Protein AF-A0AAD8ALK1-F1 (afdb_monomer)

InterPro domains:
  IPR000504 RNA recognition motif domain [PF00076] (9-57)
  IPR000504 RNA recognition motif domain [PS50102] (7-61)
  IPR012677 Nucleotide-binding alpha-beta plait domain superfamily [G3DSA:3.30.70.330] (2-60)
  IPR035979 RNA-binding domain superfamily [SSF54928] (5-56)

Solvent-accessible surface area (backbone atoms only — not comparable to full-atom values): 3799 Å² total; per-residue (Å²): 134,83,69,71,36,78,43,80,46,79,45,67,82,40,62,85,82,73,48,66,65,62,49,47,64,66,44,54,83,70,28,53,73,78,46,74,47,80,46,76,44,94,82,70,47,20,32,34,42,33,35,30,42,23,65,75,80,80,84,83,127

Mean predicted aligned error: 7.02 Å

Structure (mmCIF, N/CA/C/O backbone):
data_AF-A0AAD8ALK1-F1
#
_entry.id   AF-A0AAD8ALK1-F1
#
loop_
_atom_site.group_PDB
_atom_site.id
_atom_site.type_symbol
_atom_site.label_atom_id
_atom_site.label_alt_id
_atom_site.label_comp_id
_atom_site.label_asym_id
_atom_site.label_entity_id
_atom_site.label_seq_id
_atom_site.pdbx_PDB_ins_code
_atom_site.Cartn_x
_atom_site.Cartn_y
_atom_site.Cartn_z
_atom_site.occupancy
_atom_site.B_iso_or_equiv
_atom_site.auth_seq_id
_atom_site.auth_comp_id
_atom_site.auth_asym_id
_atom_site.auth_atom_id
_atom_site.pdbx_PDB_model_num
ATOM 1 N N . ASN A 1 1 ? -12.759 7.140 23.020 1.00 46.53 1 ASN A N 1
ATOM 2 C CA . ASN A 1 1 ? -11.626 7.571 22.184 1.00 46.53 1 ASN A CA 1
ATOM 3 C C . ASN A 1 1 ? -11.334 6.413 21.252 1.00 46.53 1 ASN A C 1
ATOM 5 O O . ASN A 1 1 ? -11.199 5.317 21.768 1.00 46.53 1 ASN A O 1
ATOM 9 N N . MET A 1 2 ? -11.416 6.586 19.935 1.00 58.03 2 MET A N 1
ATOM 10 C CA . MET A 1 2 ? -11.126 5.504 18.987 1.00 58.03 2 MET A CA 1
ATOM 11 C C . MET A 1 2 ? -9.703 5.729 18.493 1.00 58.03 2 MET A C 1
ATOM 13 O O . MET A 1 2 ? -9.464 6.657 17.727 1.00 58.03 2 MET A O 1
ATOM 17 N N . ASP A 1 3 ? -8.764 4.940 19.001 1.00 68.38 3 ASP A N 1
ATOM 18 C CA . ASP A 1 3 ? -7.340 5.056 18.697 1.00 68.38 3 ASP A CA 1
ATOM 19 C C . ASP A 1 3 ? -7.064 4.501 17.294 1.00 68.38 3 ASP A C 1
ATOM 21 O O . ASP A 1 3 ? -6.745 3.329 17.080 1.00 68.38 3 ASP A O 1
ATOM 25 N N . VAL A 1 4 ? -7.273 5.369 16.310 1.00 71.44 4 VAL A N 1
ATOM 26 C CA . VAL A 1 4 ? -6.925 5.130 14.916 1.00 71.44 4 VAL A CA 1
ATOM 27 C C . VAL A 1 4 ? -5.440 5.455 14.751 1.00 71.44 4 VAL A C 1
ATOM 29 O O . VAL A 1 4 ? -5.037 6.603 14.925 1.00 71.44 4 VAL A O 1
ATOM 32 N N . VAL A 1 5 ? -4.615 4.452 14.449 1.00 79.00 5 VAL A N 1
ATOM 33 C CA . VAL A 1 5 ? -3.167 4.624 14.292 1.00 79.00 5 VAL A CA 1
ATOM 34 C C . VAL A 1 5 ? -2.829 4.702 12.814 1.00 79.00 5 VA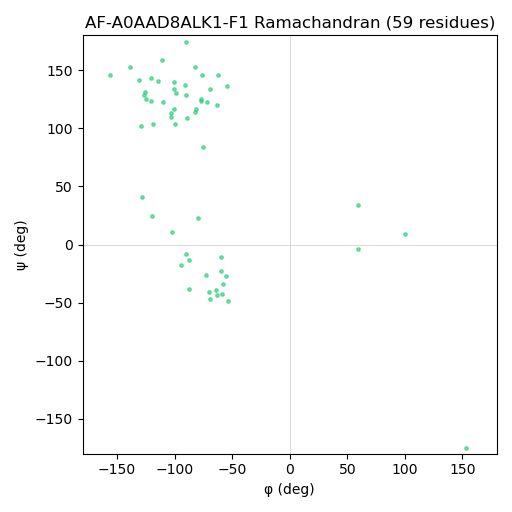L A C 1
ATOM 36 O O . VAL A 1 5 ? -2.987 3.738 12.063 1.00 79.00 5 VAL A O 1
ATOM 39 N N . GLU A 1 6 ? -2.313 5.852 12.400 1.00 83.06 6 GLU A N 1
ATOM 40 C CA . GLU A 1 6 ? -1.665 5.990 11.103 1.00 83.06 6 GLU A CA 1
ATOM 41 C C . GLU A 1 6 ? -0.260 5.377 11.154 1.00 83.06 6 GLU A C 1
ATOM 43 O O . GLU A 1 6 ? 0.566 5.699 12.010 1.00 83.06 6 GLU A O 1
ATOM 48 N N . LYS A 1 7 ? 0.021 4.452 10.238 1.00 83.25 7 LYS A N 1
ATOM 49 C CA . LYS A 1 7 ? 1.341 3.855 10.057 1.00 83.25 7 LYS A CA 1
ATOM 50 C C . LYS A 1 7 ? 1.831 4.134 8.652 1.00 83.25 7 LYS A C 1
ATOM 52 O O . LYS A 1 7 ? 1.215 3.748 7.659 1.00 83.25 7 LYS A O 1
ATOM 57 N N . ARG A 1 8 ? 3.002 4.760 8.576 1.00 86.19 8 ARG A N 1
ATOM 58 C CA . ARG A 1 8 ? 3.729 4.928 7.324 1.00 86.19 8 ARG A CA 1
ATOM 59 C C . ARG A 1 8 ? 4.651 3.732 7.106 1.0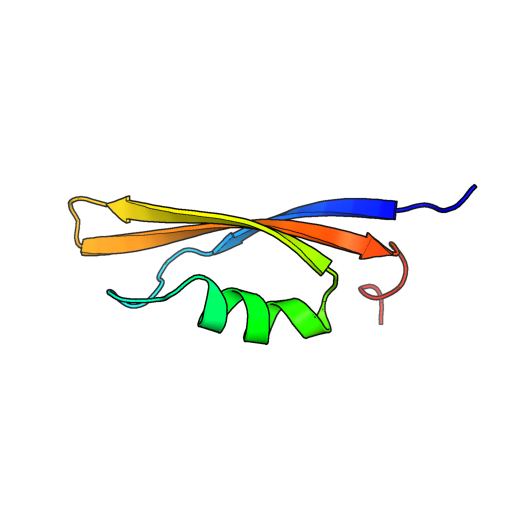0 86.19 8 ARG A C 1
ATOM 61 O O . ARG A 1 8 ? 5.660 3.590 7.789 1.00 86.19 8 ARG A O 1
ATOM 68 N N . LEU A 1 9 ? 4.309 2.884 6.148 1.00 85.44 9 LEU A N 1
ATOM 69 C CA . LEU A 1 9 ? 5.117 1.758 5.699 1.00 85.44 9 LEU A CA 1
ATOM 70 C C . LEU A 1 9 ? 6.020 2.193 4.542 1.00 85.44 9 LEU A C 1
ATOM 72 O O . LEU A 1 9 ? 5.601 2.902 3.627 1.00 85.44 9 LEU A O 1
ATOM 76 N N . PHE A 1 10 ? 7.271 1.752 4.584 1.00 88.69 10 PHE A N 1
ATOM 77 C CA . PHE A 1 10 ? 8.216 1.870 3.480 1.00 88.69 10 PHE A CA 1
ATOM 78 C C . PHE A 1 10 ? 8.462 0.478 2.911 1.00 88.69 10 PHE A C 1
ATOM 80 O O . PHE A 1 10 ? 8.882 -0.422 3.637 1.00 88.69 10 PHE A O 1
ATOM 87 N N . VAL A 1 11 ? 8.205 0.308 1.618 1.00 84.81 11 VAL A N 1
ATOM 88 C CA . VAL A 1 11 ? 8.398 -0.961 0.919 1.00 84.81 11 VAL A CA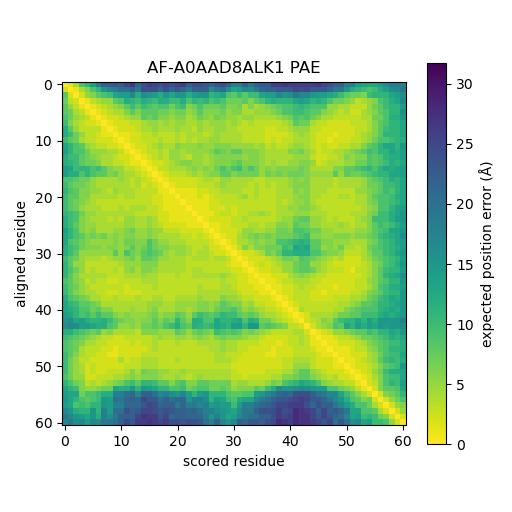 1
ATOM 89 C C . VAL A 1 11 ? 9.421 -0.744 -0.183 1.00 84.81 11 VAL A C 1
ATOM 91 O O . VAL A 1 11 ? 9.134 -0.129 -1.206 1.00 84.81 11 VAL A O 1
ATOM 94 N N . GLY A 1 12 ? 10.643 -1.208 0.056 1.00 87.88 12 GLY A N 1
ATOM 95 C CA . GLY A 1 12 ? 11.711 -1.211 -0.939 1.00 87.88 12 GLY A CA 1
ATOM 96 C C . GLY A 1 12 ? 11.733 -2.498 -1.759 1.00 87.88 12 GLY A C 1
ATOM 97 O O . GLY A 1 12 ? 11.030 -3.456 -1.446 1.00 87.88 12 GLY A O 1
ATOM 98 N N . ASN A 1 13 ? 12.606 -2.526 -2.768 1.00 85.06 13 ASN A N 1
ATOM 99 C CA . ASN A 1 13 ? 12.868 -3.717 -3.582 1.00 85.06 13 ASN A CA 1
ATOM 100 C C . ASN A 1 13 ? 11.614 -4.253 -4.295 1.00 85.06 13 ASN A C 1
ATOM 102 O O . ASN A 1 13 ? 11.419 -5.457 -4.451 1.00 85.06 13 ASN A O 1
ATOM 106 N N . LEU A 1 14 ? 10.734 -3.335 -4.696 1.00 84.75 14 LEU A N 1
ATOM 107 C CA . LEU A 1 14 ? 9.532 -3.680 -5.430 1.00 84.75 14 LEU A CA 1
ATOM 108 C C . LEU A 1 14 ? 9.871 -4.007 -6.887 1.00 84.75 14 LEU A C 1
ATOM 110 O O . LEU A 1 14 ? 10.771 -3.381 -7.463 1.00 84.75 14 LEU A O 1
ATOM 114 N N . PRO A 1 15 ? 9.137 -4.951 -7.500 1.00 81.31 15 PRO A N 1
ATOM 115 C CA . PRO A 1 15 ? 9.310 -5.260 -8.905 1.00 81.31 15 PRO A CA 1
ATOM 116 C C . PRO A 1 15 ? 8.985 -4.033 -9.774 1.00 81.31 15 PRO A C 1
ATOM 118 O O . PRO A 1 15 ? 8.088 -3.246 -9.440 1.00 81.31 15 PRO A O 1
ATOM 121 N N . PRO A 1 16 ? 9.695 -3.853 -10.901 1.00 77.62 16 PRO A N 1
ATOM 122 C CA . PRO A 1 16 ? 9.364 -2.812 -11.862 1.00 77.62 16 PRO A CA 1
ATOM 123 C C . PRO A 1 16 ? 7.967 -3.091 -12.432 1.00 77.62 16 PRO A C 1
ATOM 125 O O . PRO A 1 16 ? 7.728 -4.151 -13.004 1.00 77.62 16 PRO A O 1
ATOM 128 N N . GLY A 1 17 ? 7.042 -2.148 -12.250 1.00 81.50 17 GLY A N 1
ATOM 129 C CA . GLY A 1 17 ? 5.644 -2.299 -12.672 1.00 81.50 17 GLY A CA 1
ATOM 130 C C . GLY A 1 17 ? 4.667 -2.687 -11.561 1.00 81.50 17 GLY A C 1
ATOM 131 O O . GLY A 1 17 ? 3.508 -2.959 -11.861 1.00 81.50 17 GLY A O 1
ATOM 132 N N . VAL A 1 18 ? 5.097 -2.686 -10.292 1.00 86.81 18 VAL A N 1
ATOM 133 C CA . VAL A 1 18 ? 4.158 -2.743 -9.163 1.00 86.81 18 VAL A CA 1
ATOM 134 C C . VAL A 1 18 ? 3.123 -1.618 -9.279 1.00 86.81 18 VAL A C 1
ATOM 136 O O . VAL A 1 18 ? 3.462 -0.475 -9.595 1.00 86.81 18 VAL A O 1
ATOM 139 N N . THR A 1 19 ? 1.860 -1.941 -9.023 1.00 87.31 19 THR A N 1
ATOM 140 C CA . THR A 1 19 ? 0.749 -0.988 -9.063 1.00 87.31 19 THR A CA 1
ATOM 141 C C . THR A 1 19 ? 0.205 -0.740 -7.668 1.00 87.31 19 THR A C 1
ATOM 143 O O . THR A 1 19 ? 0.363 -1.554 -6.756 1.00 87.31 19 THR A O 1
ATOM 146 N N . GLU A 1 20 ? -0.472 0.393 -7.500 1.00 85.88 20 GLU A N 1
ATOM 147 C CA . GLU A 1 20 ? -1.154 0.709 -6.246 1.00 85.88 20 GLU A CA 1
ATOM 148 C C . GLU A 1 20 ? -2.179 -0.366 -5.878 1.00 85.88 20 GLU A C 1
ATOM 150 O O . GLU A 1 20 ? -2.310 -0.668 -4.701 1.00 85.88 20 GLU A O 1
ATOM 155 N N . ASP A 1 21 ? -2.838 -0.990 -6.861 1.00 87.50 21 ASP A N 1
ATOM 156 C CA . ASP A 1 21 ? -3.802 -2.077 -6.653 1.00 87.50 21 ASP A CA 1
ATOM 157 C C . ASP A 1 21 ? -3.161 -3.326 -6.026 1.00 87.50 21 ASP A C 1
ATOM 159 O O . ASP A 1 21 ? -3.689 -3.869 -5.057 1.00 87.50 21 ASP A O 1
ATOM 163 N N . GLU A 1 22 ? -1.973 -3.737 -6.492 1.00 87.62 22 GLU A N 1
ATOM 164 C CA . GLU A 1 22 ? -1.280 -4.899 -5.917 1.00 87.62 22 GLU A CA 1
ATOM 165 C C . GLU A 1 22 ? -0.888 -4.638 -4.455 1.00 87.62 22 GLU A C 1
ATOM 167 O O . GLU A 1 22 ? -1.002 -5.502 -3.578 1.00 87.62 22 GLU A O 1
ATOM 172 N N . ILE A 1 23 ? -0.461 -3.405 -4.180 1.00 84.88 23 ILE A N 1
ATOM 173 C CA . ILE A 1 23 ? -0.117 -2.959 -2.839 1.00 84.88 23 ILE A CA 1
ATOM 174 C C . ILE A 1 23 ? -1.380 -2.861 -1.971 1.00 84.88 23 ILE A C 1
ATOM 176 O O . ILE A 1 23 ? -1.405 -3.405 -0.870 1.00 84.88 23 ILE A O 1
ATOM 180 N N . LEU A 1 24 ? -2.452 -2.245 -2.465 1.00 84.12 24 LEU A N 1
ATOM 181 C CA . LEU A 1 24 ? -3.751 -2.183 -1.798 1.00 84.12 24 LEU A CA 1
ATOM 182 C C . LEU A 1 24 ? -4.239 -3.583 -1.433 1.00 84.12 24 LEU A C 1
ATOM 184 O O . LEU A 1 24 ? -4.566 -3.814 -0.276 1.00 84.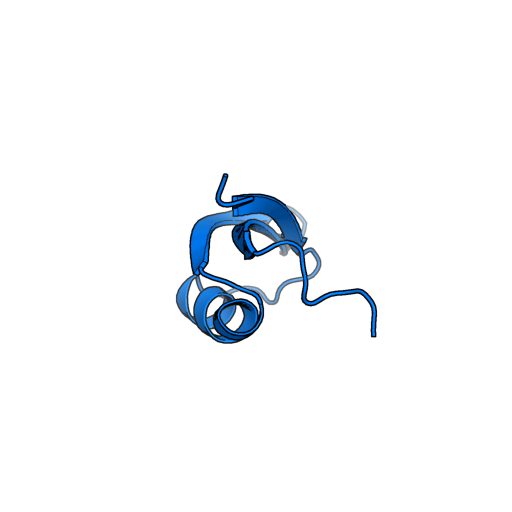12 24 LEU A O 1
ATOM 188 N N . GLY A 1 25 ? -4.199 -4.536 -2.365 1.00 85.06 25 GLY A N 1
ATOM 189 C CA . GLY A 1 25 ? -4.595 -5.923 -2.128 1.00 85.06 25 GLY A CA 1
ATOM 190 C C . GLY A 1 25 ? -3.781 -6.601 -1.023 1.00 85.06 25 GLY A C 1
ATOM 191 O O . GLY A 1 25 ? -4.352 -7.266 -0.155 1.00 85.06 25 GLY A O 1
ATOM 192 N N . LYS A 1 26 ? -2.458 -6.392 -0.990 1.00 83.38 26 LYS A N 1
ATOM 193 C CA . LYS A 1 26 ? -1.591 -6.941 0.069 1.00 83.38 26 LYS A CA 1
ATOM 194 C C . LYS A 1 26 ? -1.806 -6.276 1.426 1.00 83.38 26 LYS A C 1
ATOM 196 O O . LYS A 1 26 ? -1.809 -6.965 2.447 1.00 83.38 26 LYS A O 1
ATOM 201 N N . PHE A 1 27 ? -1.986 -4.957 1.450 1.00 79.69 27 PHE A N 1
ATOM 202 C CA . PHE A 1 27 ? -2.115 -4.179 2.683 1.00 79.69 27 PHE A CA 1
ATOM 203 C C . PHE A 1 27 ? -3.547 -4.085 3.215 1.00 79.69 27 PHE A C 1
ATOM 205 O O . PHE A 1 27 ? -3.722 -3.785 4.393 1.00 79.69 27 PHE A O 1
ATOM 212 N N . ASN A 1 28 ? -4.554 -4.453 2.419 1.00 75.69 28 ASN A N 1
ATOM 213 C CA . ASN A 1 28 ? -5.959 -4.525 2.828 1.00 75.69 28 ASN A CA 1
ATOM 214 C C . ASN A 1 28 ? -6.177 -5.428 4.055 1.00 75.69 28 ASN A C 1
ATOM 216 O O . ASN A 1 28 ? -7.101 -5.205 4.831 1.00 75.69 28 ASN A O 1
ATOM 220 N N . LYS A 1 29 ? -5.308 -6.426 4.273 1.00 76.31 29 LYS A N 1
ATOM 221 C CA . LYS A 1 29 ? -5.345 -7.278 5.473 1.00 76.31 29 LYS A CA 1
ATOM 222 C C . LYS A 1 29 ? -4.858 -6.564 6.744 1.00 76.31 29 LYS A C 1
ATOM 224 O O . LYS A 1 29 ? -5.246 -6.955 7.838 1.00 76.31 29 LYS A O 1
ATOM 229 N N . PHE A 1 30 ? -4.002 -5.554 6.606 1.00 74.56 30 PHE A N 1
ATOM 230 C CA . PHE A 1 30 ? -3.394 -4.829 7.726 1.00 74.56 30 PHE A CA 1
ATOM 231 C C . PHE A 1 30 ? -4.169 -3.567 8.113 1.00 74.56 30 PHE A C 1
ATOM 233 O O . PHE A 1 30 ? -3.965 -3.044 9.201 1.00 74.56 30 PHE A O 1
ATOM 240 N N . GLY A 1 31 ? -5.035 -3.061 7.236 1.00 79.00 31 GLY A N 1
ATOM 241 C CA . GLY A 1 31 ? -5.838 -1.874 7.499 1.00 79.00 31 GLY A CA 1
ATOM 242 C C . GLY A 1 31 ? -6.223 -1.142 6.222 1.00 79.00 31 GLY A C 1
ATOM 243 O O . GLY A 1 31 ? -5.943 -1.586 5.105 1.00 79.00 31 GLY A O 1
ATOM 244 N N . LYS A 1 32 ? -6.868 0.013 6.385 1.00 84.56 32 LYS A N 1
ATOM 245 C CA . LYS A 1 32 ? -7.284 0.831 5.248 1.00 84.56 32 LYS A CA 1
ATOM 246 C C . LYS A 1 32 ? -6.106 1.663 4.763 1.00 84.56 32 LYS A C 1
ATOM 248 O O . LYS A 1 32 ? -5.615 2.534 5.474 1.00 84.56 32 LYS A O 1
ATOM 253 N N . VAL A 1 33 ? -5.666 1.430 3.533 1.00 86.75 33 VAL A N 1
ATOM 254 C CA . VAL A 1 33 ? -4.629 2.261 2.916 1.00 86.75 33 VAL A CA 1
ATOM 255 C C . VAL A 1 33 ? -5.222 3.631 2.575 1.00 86.75 33 VAL A C 1
ATOM 257 O O . VAL A 1 33 ? -6.225 3.733 1.871 1.00 86.75 33 VAL A O 1
ATOM 260 N N . LYS A 1 34 ? -4.616 4.692 3.103 1.00 87.31 34 LYS A N 1
ATOM 261 C CA . LYS A 1 34 ? -5.000 6.091 2.878 1.00 87.31 34 LYS A CA 1
ATOM 262 C C . LYS A 1 34 ? -4.323 6.667 1.644 1.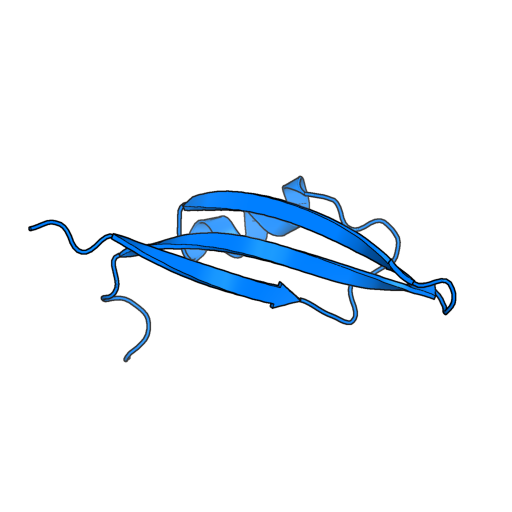00 87.31 34 LYS A C 1
ATOM 264 O O . LYS A 1 34 ? -4.923 7.466 0.932 1.00 87.31 34 LYS A O 1
ATOM 269 N N . SER A 1 35 ? -3.063 6.306 1.413 1.00 87.38 35 SER A N 1
ATOM 270 C CA . SER A 1 35 ? -2.286 6.785 0.268 1.00 87.38 35 SER A CA 1
ATOM 271 C C . SER A 1 35 ? -1.160 5.822 -0.069 1.00 87.38 35 SER A C 1
ATOM 273 O O . SER A 1 35 ? -0.557 5.225 0.828 1.00 87.38 35 SER A O 1
ATOM 275 N N . VAL A 1 36 ? -0.860 5.719 -1.360 1.00 88.62 36 VAL A N 1
ATOM 276 C CA . VAL A 1 36 ? 0.262 4.955 -1.898 1.00 88.62 36 VAL A CA 1
ATOM 277 C C . VAL A 1 36 ? 1.087 5.895 -2.764 1.00 88.62 36 VAL A C 1
ATOM 279 O O . VAL A 1 36 ? 0.554 6.619 -3.594 1.00 88.62 36 VAL A O 1
ATOM 282 N N . GLU A 1 37 ? 2.395 5.913 -2.554 1.00 90.12 37 GLU A N 1
ATOM 283 C CA . GLU A 1 37 ? 3.315 6.730 -3.330 1.00 90.12 37 GLU A CA 1
ATOM 284 C C . GLU A 1 37 ? 4.452 5.851 -3.841 1.00 90.12 37 GLU A C 1
ATOM 286 O O . GLU A 1 37 ? 5.373 5.508 -3.099 1.00 90.12 37 GLU A O 1
ATOM 291 N N . ILE A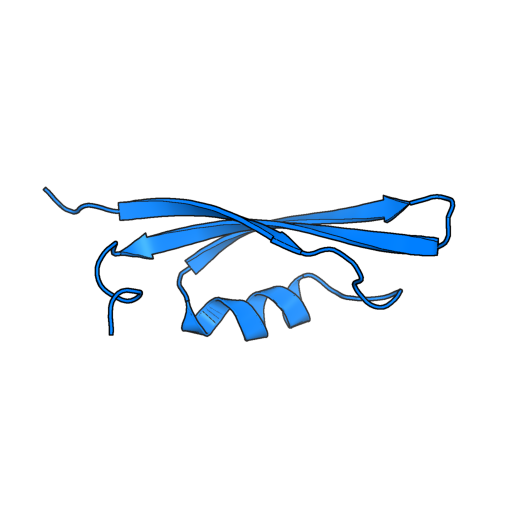 1 38 ? 4.376 5.472 -5.114 1.00 89.00 38 ILE A N 1
ATOM 292 C CA . ILE A 1 38 ? 5.386 4.646 -5.778 1.00 89.00 38 ILE A CA 1
ATOM 293 C C . ILE A 1 38 ? 6.438 5.569 -6.392 1.00 89.00 38 ILE A C 1
ATOM 295 O O . ILE A 1 38 ? 6.133 6.520 -7.112 1.00 89.00 38 ILE A O 1
ATOM 299 N N . LYS A 1 39 ? 7.704 5.292 -6.100 1.00 88.31 39 LYS A N 1
ATOM 300 C CA . LYS A 1 39 ? 8.861 6.024 -6.601 1.00 88.31 39 LYS A CA 1
ATOM 301 C C . LYS A 1 39 ? 9.821 5.035 -7.244 1.00 88.31 39 LYS A C 1
ATOM 303 O O . LYS A 1 39 ? 10.230 4.041 -6.645 1.00 88.31 39 LYS A O 1
ATOM 308 N N . GLN A 1 40 ? 10.221 5.339 -8.468 1.00 87.50 40 GLN A N 1
ATOM 309 C CA . GLN A 1 40 ? 11.240 4.580 -9.175 1.00 87.50 40 GLN A CA 1
ATOM 310 C C . GLN A 1 40 ? 12.584 5.297 -9.044 1.00 87.50 40 GLN A C 1
ATOM 312 O O . GLN A 1 40 ? 12.671 6.508 -9.256 1.00 87.50 40 GLN A O 1
ATOM 317 N N . ARG A 1 41 ? 13.636 4.567 -8.664 1.00 85.31 41 ARG A N 1
ATOM 318 C CA . ARG A 1 41 ? 15.007 5.087 -8.700 1.00 85.31 41 ARG A CA 1
ATOM 319 C C . ARG A 1 41 ? 15.583 4.970 -10.109 1.00 85.31 41 ARG A C 1
ATOM 321 O O . ARG A 1 41 ? 15.244 4.027 -10.822 1.00 85.31 41 ARG A O 1
ATOM 328 N N . PRO A 1 42 ? 16.531 5.852 -10.468 1.00 81.88 42 PRO A N 1
ATOM 329 C CA . PRO A 1 42 ? 17.312 5.706 -11.697 1.00 81.88 42 PRO A CA 1
ATOM 330 C C . PRO A 1 42 ? 18.117 4.395 -11.738 1.00 81.88 42 PRO A C 1
ATOM 332 O O . PRO A 1 42 ? 18.413 3.892 -12.813 1.00 81.88 42 PRO A O 1
ATOM 335 N N . ASP A 1 43 ? 18.405 3.801 -10.578 1.00 82.06 43 ASP A N 1
ATOM 336 C CA . ASP A 1 43 ? 19.111 2.522 -10.419 1.00 82.06 43 ASP A CA 1
ATOM 337 C C . ASP A 1 43 ? 18.208 1.285 -10.652 1.00 82.06 43 ASP A C 1
ATOM 339 O O . ASP A 1 43 ? 18.433 0.217 -10.098 1.00 82.06 43 ASP A O 1
ATOM 343 N N . SER A 1 44 ? 17.101 1.430 -11.391 1.00 76.50 44 SER A N 1
ATOM 344 C CA . SER A 1 44 ? 16.054 0.403 -11.607 1.00 76.50 44 SER A CA 1
ATOM 345 C C . SER A 1 44 ? 15.339 -0.131 -10.352 1.00 76.50 44 SER A C 1
ATOM 347 O O . SER A 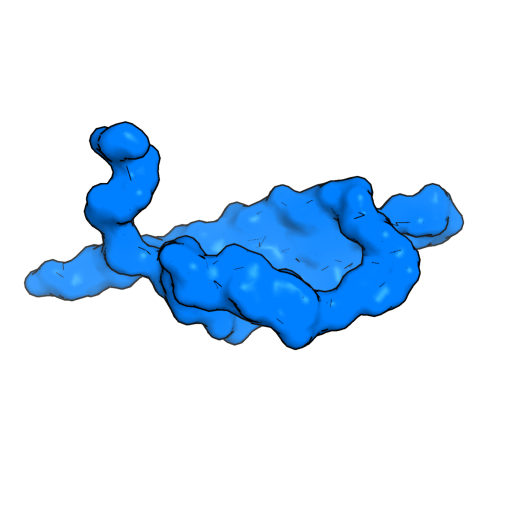1 44 ? 14.377 -0.889 -10.462 1.00 76.50 44 SER A O 1
ATOM 349 N N . SER A 1 45 ? 15.744 0.288 -9.154 1.00 84.12 45 SER A N 1
ATOM 350 C CA . SER A 1 45 ? 15.094 -0.086 -7.898 1.00 84.12 45 SER A CA 1
ATOM 351 C C . SER A 1 45 ? 13.797 0.699 -7.689 1.00 84.12 45 SER A C 1
ATOM 353 O O . SER A 1 45 ? 13.811 1.930 -7.635 1.00 84.12 45 SER A O 1
ATOM 355 N N . THR A 1 46 ? 12.675 0.003 -7.510 1.00 88.94 46 THR A N 1
ATOM 356 C CA . THR A 1 46 ? 11.379 0.632 -7.203 1.00 88.94 46 THR A CA 1
ATOM 357 C C . THR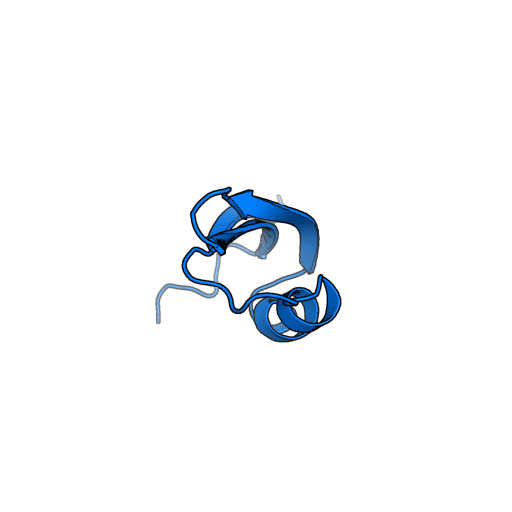 A 1 46 ? 11.083 0.526 -5.710 1.00 88.94 46 THR A C 1
ATOM 359 O O . THR A 1 46 ? 11.376 -0.486 -5.069 1.00 88.94 46 THR A O 1
ATOM 362 N N . PHE A 1 47 ? 10.528 1.586 -5.132 1.00 90.12 47 PHE A N 1
ATOM 363 C CA . PHE A 1 47 ? 10.110 1.632 -3.735 1.00 90.12 47 PHE A CA 1
ATOM 364 C C . PHE A 1 47 ? 8.774 2.359 -3.607 1.00 90.12 47 PHE A C 1
ATOM 366 O O . PHE A 1 47 ? 8.444 3.206 -4.431 1.00 90.12 47 PHE A O 1
ATOM 373 N N . ALA A 1 48 ? 8.001 2.035 -2.578 1.00 90.50 48 ALA A N 1
ATOM 374 C CA . ALA A 1 48 ? 6.725 2.673 -2.310 1.00 90.50 48 ALA A CA 1
ATOM 375 C C . ALA A 1 48 ? 6.624 3.113 -0.852 1.00 90.50 48 ALA A C 1
ATOM 377 O O . ALA A 1 48 ? 7.056 2.411 0.066 1.00 90.50 48 ALA A O 1
ATOM 378 N N . PHE A 1 49 ? 6.021 4.278 -0.648 1.00 91.00 49 PHE A N 1
ATOM 379 C CA . PHE A 1 49 ? 5.553 4.722 0.652 1.00 91.00 49 PHE A CA 1
ATOM 380 C C . PHE A 1 49 ? 4.056 4.504 0.748 1.00 91.00 49 PHE A C 1
ATOM 382 O O . PHE A 1 49 ? 3.294 4.856 -0.145 1.00 91.00 49 PHE A O 1
ATOM 389 N N . LEU A 1 50 ? 3.643 3.938 1.864 1.00 88.50 50 LEU A N 1
ATOM 390 C CA . LEU A 1 50 ? 2.283 3.523 2.129 1.00 88.50 50 LEU A CA 1
ATOM 391 C 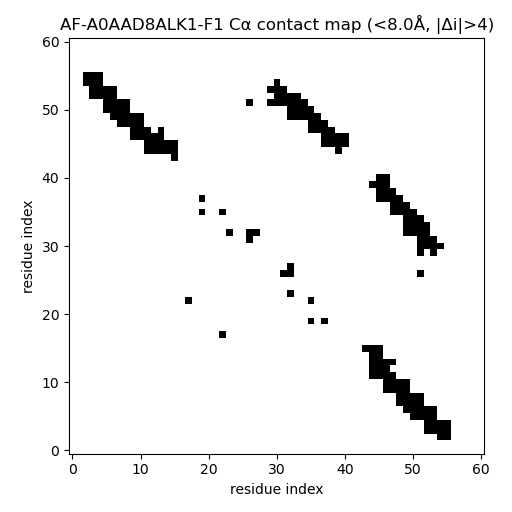C . LEU A 1 50 ? 1.836 4.177 3.412 1.00 88.50 50 LEU A C 1
ATOM 393 O O . LEU A 1 50 ? 2.502 4.031 4.431 1.00 88.50 50 LEU A O 1
ATOM 397 N N . ASN A 1 51 ? 0.722 4.890 3.375 1.00 89.31 51 ASN A N 1
ATOM 398 C CA . ASN A 1 51 ? 0.076 5.352 4.588 1.00 89.31 51 ASN A CA 1
ATOM 399 C C . ASN A 1 51 ? -1.124 4.451 4.848 1.00 89.31 51 ASN A C 1
ATOM 401 O O . ASN A 1 51 ? -2.060 4.437 4.048 1.00 89.31 51 ASN A O 1
ATOM 405 N N . VAL A 1 52 ? -1.073 3.670 5.922 1.00 87.25 52 VAL A N 1
ATOM 406 C CA . VAL A 1 52 ? -2.165 2.786 6.324 1.00 87.25 52 VAL A CA 1
ATOM 407 C C . VAL A 1 52 ? -2.745 3.250 7.640 1.00 87.25 52 VAL A C 1
ATOM 409 O O . VAL A 1 52 ? -2.038 3.659 8.552 1.00 87.25 52 VAL A O 1
ATOM 412 N N . GLU A 1 53 ? -4.056 3.162 7.728 1.00 86.00 53 GLU A N 1
ATOM 413 C CA . GLU A 1 53 ? -4.818 3.446 8.922 1.00 86.00 53 GLU A CA 1
ATOM 414 C C . GLU A 1 53 ? -5.213 2.100 9.533 1.00 86.00 53 GLU A C 1
ATOM 416 O O . GLU A 1 53 ? -5.992 1.342 8.946 1.00 86.00 53 GLU A O 1
ATOM 421 N N . THR A 1 54 ? -4.613 1.768 10.676 1.00 77.06 54 THR A N 1
ATOM 422 C CA . THR A 1 54 ? -4.902 0.538 11.419 1.00 77.06 54 THR A CA 1
ATOM 423 C C . THR A 1 54 ? -5.401 0.879 12.810 1.00 77.06 54 THR A C 1
ATOM 425 O O . THR A 1 54 ? -4.917 1.804 13.459 1.00 77.06 54 THR A O 1
ATOM 428 N N . SER A 1 55 ? -6.342 0.094 13.315 1.00 75.50 55 SER A N 1
ATOM 429 C CA . SER A 1 55 ? -6.604 0.061 14.751 1.00 75.50 55 SER A CA 1
ATOM 430 C C . SER A 1 55 ? -5.396 -0.595 15.428 1.00 75.50 55 SER A C 1
ATOM 432 O O . SER A 1 55 ? -4.863 -1.581 14.917 1.00 75.50 55 SER A O 1
ATOM 434 N N . ALA A 1 56 ? -4.901 -0.009 16.516 1.00 62.50 56 ALA A N 1
ATOM 435 C CA . ALA A 1 56 ? -3.592 -0.316 17.107 1.00 62.50 56 ALA A CA 1
ATOM 436 C C . ALA A 1 56 ? -3.386 -1.775 17.572 1.00 62.50 56 ALA A C 1
ATOM 438 O O . ALA A 1 56 ? -2.263 -2.150 17.892 1.00 62.50 56 ALA A O 1
ATOM 439 N N . GLU A 1 57 ? -4.437 -2.593 17.617 1.00 60.16 57 GLU A N 1
ATOM 440 C CA . GLU A 1 57 ? -4.494 -3.799 18.452 1.00 60.16 57 GLU A CA 1
ATOM 441 C C . GLU A 1 57 ? -3.986 -5.099 17.787 1.00 60.16 57 GLU A C 1
ATOM 443 O O . GLU A 1 57 ? -3.835 -6.109 18.460 1.00 60.16 57 GLU A O 1
ATOM 448 N N . THR A 1 58 ? -3.677 -5.129 16.485 1.00 54.62 58 THR A N 1
ATOM 449 C CA . THR A 1 58 ? -3.487 -6.416 15.762 1.00 54.62 58 THR A CA 1
ATOM 450 C C . THR A 1 58 ? -2.030 -6.848 15.500 1.00 54.62 58 THR A C 1
ATOM 452 O O . THR A 1 58 ? -1.816 -7.796 14.754 1.00 54.62 58 THR A O 1
ATOM 455 N N . LEU A 1 59 ? -0.998 -6.220 16.081 1.00 57.56 59 LEU A N 1
ATOM 456 C CA . LEU A 1 59 ? 0.404 -6.587 15.769 1.00 57.56 59 LEU A CA 1
ATOM 457 C C . LEU A 1 59 ? 1.256 -7.089 16.949 1.00 57.56 59 LEU A C 1
ATOM 459 O O . LEU A 1 59 ? 2.480 -7.002 16.883 1.00 57.56 59 LEU A O 1
ATOM 463 N N . GLU A 1 60 ? 0.627 -7.631 17.995 1.00 54.03 60 GLU A N 1
ATOM 464 C CA . GLU A 1 60 ? 1.317 -8.134 19.196 1.00 54.03 60 GLU A CA 1
ATOM 465 C C . GLU A 1 60 ? 0.910 -9.578 19.578 1.00 54.03 60 GLU A C 1
ATOM 467 O O . GLU A 1 60 ? 0.711 -9.897 20.747 1.00 54.03 60 GLU A O 1
ATOM 472 N N . SER A 1 61 ? 0.745 -10.485 18.603 1.00 44.56 61 SER A N 1
ATOM 473 C CA . SER A 1 61 ? 0.474 -11.917 18.862 1.00 44.56 61 SER A CA 1
ATOM 474 C C . SER A 1 61 ? 1.270 -12.848 17.961 1.00 44.56 61 SER A C 1
ATOM 476 O O . SER A 1 61 ? 1.350 -12.557 16.746 1.00 44.56 61 SER A O 1
#

Secondary structure (DSSP, 8-state):
---EEEEEEEEEEEPTT--HHHHHHHHTTT-EEEEEEEEE-TTS-EEEEEEEEEETTSS--

Foldseek 3Di:
DQPWDKDKDKFWQDQPPDDPVVVCVVCVVAAHWPDKAWDADPVRIIMIITIGTHRPPPDDD

Nearest PDB structures (foldseek):
  2n7c-assembly1_A  TM=8.525E-01  e=1.239E-02  Plasmodium falciparum 3D7
  6dg0-assembly2_B  TM=7.899E-01  e=1.570E-02  Caenorhabditis elegans
  7yex-assembly1_A  TM=7.930E-01  e=9.243E-02  Mus musculus
  6fqr-assembly1_A  TM=7.903E-01  e=1.242E-01  Homo sapiens
  1u8s-assembly1_B  TM=6.393E-01  e=1.998E+00  Vibrio cholerae

pLDDT: mean 80.13, std 11.16, range [44.56, 91.0]

Radius of gyration: 12.96 Å; Cα contacts (8 Å, |Δi|>4): 99; chains: 1; bounding box: 31×20×35 Å

Sequence (61 aa):
NMDVVEKRLFVGNLPPGVTEDEILGKFNKFGKVKSVEIKQRPDSSTFAFLNVETSAETLES

Organism: Diploptera punctata (NCBI:txid6984)